Protein AF-A0A0G1W452-F1 (afdb_monomer)

Solvent-accessible surface area (backbone atoms only — not comparable to full-atom values): 3939 Å² total; per-residue (Å²): 115,71,58,61,53,50,54,65,56,49,53,60,53,56,50,61,74,42,44,64,54,23,60,76,50,74,51,58,45,48,35,56,51,41,27,52,51,51,53,52,43,34,78,58,32,96,85,43,83,74,95,42,73,67,55,40,48,54,53,17,47,50,53,51,54,60,74,73,109

Mean predicted aligned error: 7.23 Å

Secondary structure (DSSP, 8-state):
-HHHHHHHHHHHHHHHHHHHHHHHTTTTHHHHHHHHHHHHHHHH-TT-----HHHHHHHHHHHHHHTT-

pLDDT: mean 79.89, std 8.43, range [56.34, 91.0]

Foldseek 3Di:
DVLVVCLVVVLVVLCVVCVVVCVVVVNPCQLVSQLVSLVSCCVSDPPRPDPDSVSSNVVSVVVSVVVVD

Radius of gyration: 12.53 Å; Cα contacts (8 Å, |Δi|>4): 39; chains: 1; bounding box: 27×29×32 Å

Sequence (69 aa):
MLLALLYTVIRPFLRLITAPLVWVTFGLFNIAINMALLWGADLALAELEIENITTLFYVSLIIAIVNIF

Structure (mmCIF, N/CA/C/O backbone):
data_AF-A0A0G1W452-F1
#
_entry.id   AF-A0A0G1W452-F1
#
loop_
_atom_site.group_PDB
_atom_site.id
_atom_site.type_symbol
_atom_site.label_atom_id
_atom_site.label_alt_id
_atom_site.label_comp_id
_atom_site.label_asym_id
_atom_site.label_entity_id
_atom_site.label_seq_id
_atom_site.pdbx_PDB_ins_code
_atom_site.Cartn_x
_atom_site.Cartn_y
_atom_site.Cartn_z
_atom_site.occupancy
_atom_site.B_iso_or_equiv
_atom_site.auth_seq_id
_atom_site.auth_comp_id
_atom_site.auth_asym_id
_atom_site.auth_atom_id
_atom_site.pdbx_PDB_model_num
ATOM 1 N N . MET A 1 1 ? -6.274 -16.491 12.660 1.00 56.34 1 MET A N 1
ATOM 2 C CA . MET A 1 1 ? -5.750 -17.447 11.651 1.00 56.34 1 MET A CA 1
ATOM 3 C C . MET A 1 1 ? -6.248 -17.150 10.236 1.00 56.34 1 MET A C 1
ATOM 5 O O . MET A 1 1 ? -5.419 -17.082 9.341 1.00 56.34 1 MET A O 1
ATOM 9 N N . LEU A 1 2 ? -7.545 -16.892 10.022 1.00 64.38 2 LEU A N 1
ATOM 10 C CA . LEU A 1 2 ? -8.086 -16.547 8.692 1.00 64.38 2 LEU A CA 1
ATOM 11 C C . LEU A 1 2 ? -7.504 -15.243 8.095 1.00 64.38 2 LEU A C 1
ATOM 13 O O . LEU A 1 2 ? -7.204 -15.196 6.908 1.00 64.38 2 LEU A O 1
ATOM 17 N N . LEU A 1 3 ? -7.246 -14.228 8.928 1.00 58.56 3 LEU A N 1
ATOM 18 C CA . LEU A 1 3 ? -6.650 -12.941 8.522 1.00 58.56 3 LEU A CA 1
ATOM 19 C C . LEU A 1 3 ? -5.248 -13.079 7.899 1.00 58.56 3 LEU A C 1
ATOM 21 O O . LEU A 1 3 ? -4.949 -12.454 6.888 1.00 58.56 3 LEU A O 1
ATOM 25 N N . ALA A 1 4 ? -4.385 -13.920 8.477 1.00 63.88 4 ALA A N 1
ATOM 26 C CA . ALA A 1 4 ? -3.014 -14.103 7.994 1.00 63.88 4 ALA A CA 1
ATOM 27 C C . ALA A 1 4 ? -2.970 -14.820 6.633 1.00 63.88 4 ALA A C 1
ATOM 29 O O . ALA A 1 4 ? -2.128 -14.510 5.788 1.00 63.88 4 ALA A O 1
ATOM 30 N N . LEU A 1 5 ? -3.907 -15.744 6.398 1.00 63.81 5 LEU A N 1
ATOM 31 C CA . LEU A 1 5 ? -4.090 -16.413 5.107 1.00 63.81 5 LEU A CA 1
ATOM 32 C C . LEU A 1 5 ? -4.591 -15.435 4.042 1.00 63.81 5 LEU A C 1
ATOM 34 O O . LEU A 1 5 ? -4.080 -15.424 2.928 1.00 63.81 5 LEU A O 1
ATOM 38 N N . LEU A 1 6 ? -5.526 -14.556 4.402 1.00 65.06 6 LEU A N 1
ATOM 39 C CA . LEU A 1 6 ? -6.000 -13.503 3.510 1.00 65.06 6 LEU A CA 1
ATOM 40 C C . LEU A 1 6 ? -4.842 -12.581 3.079 1.00 65.06 6 LEU A C 1
ATOM 42 O O . LEU A 1 6 ? -4.641 -12.346 1.889 1.00 65.06 6 LEU A O 1
ATOM 46 N N . TYR A 1 7 ? -4.017 -12.136 4.029 1.00 66.62 7 TYR A N 1
ATOM 47 C CA . TYR A 1 7 ? -2.898 -11.228 3.757 1.00 66.62 7 TYR A CA 1
ATOM 48 C C . TYR A 1 7 ? -1.797 -11.867 2.893 1.00 66.62 7 TYR A C 1
ATOM 50 O O . TYR A 1 7 ? -1.259 -11.240 1.976 1.00 66.62 7 TYR A O 1
ATOM 58 N N . THR A 1 8 ? -1.476 -13.136 3.153 1.00 67.88 8 THR A N 1
ATOM 59 C CA . THR A 1 8 ? -0.450 -13.879 2.401 1.00 67.88 8 THR A CA 1
ATOM 60 C C . THR A 1 8 ? -0.903 -14.270 0.998 1.00 67.88 8 THR A C 1
ATOM 62 O O . THR A 1 8 ? -0.066 -14.319 0.097 1.00 67.88 8 THR A O 1
ATOM 65 N N . VAL A 1 9 ? -2.205 -14.478 0.782 1.00 75.62 9 VAL A N 1
ATOM 66 C CA . VAL A 1 9 ? -2.769 -14.814 -0.532 1.00 75.62 9 VAL A CA 1
ATOM 67 C C . VAL A 1 9 ? -3.036 -13.565 -1.374 1.00 75.62 9 VAL A C 1
ATOM 69 O O . VAL A 1 9 ? -2.695 -13.564 -2.549 1.00 75.62 9 VAL A O 1
ATOM 72 N N . ILE A 1 10 ? -3.570 -12.474 -0.813 1.00 72.56 10 ILE A N 1
ATOM 73 C CA . ILE A 1 10 ? -3.913 -11.262 -1.588 1.00 72.56 10 ILE A CA 1
ATOM 74 C C . ILE A 1 10 ? -2.664 -10.507 -2.071 1.00 72.56 10 ILE A C 1
ATOM 76 O O . ILE A 1 10 ? -2.628 -10.018 -3.204 1.00 72.56 10 ILE A O 1
ATOM 80 N N . ARG A 1 11 ? -1.620 -10.417 -1.237 1.00 70.94 11 ARG A N 1
ATOM 81 C CA . ARG A 1 11 ? -0.387 -9.671 -1.541 1.00 70.94 11 ARG A CA 1
ATOM 82 C C . ARG A 1 11 ? 0.288 -10.062 -2.872 1.00 70.94 11 ARG A C 1
ATOM 84 O O . ARG A 1 11 ? 0.645 -9.145 -3.617 1.00 70.94 11 ARG A O 1
ATOM 91 N N . PRO A 1 12 ? 0.499 -11.351 -3.208 1.00 73.19 12 PRO A N 1
ATOM 92 C CA . PRO A 1 12 ? 1.108 -11.731 -4.482 1.00 73.19 12 PRO A CA 1
ATOM 93 C C . PRO A 1 12 ? 0.225 -11.385 -5.684 1.00 73.19 12 PRO A C 1
ATOM 95 O O . PRO A 1 12 ? 0.757 -10.901 -6.682 1.00 73.19 12 PRO A O 1
ATOM 98 N N . PHE A 1 13 ? -1.100 -11.548 -5.587 1.00 80.50 13 PHE A N 1
ATOM 99 C CA . PHE A 1 13 ? -2.000 -11.169 -6.679 1.00 80.50 13 PHE A CA 1
ATOM 100 C C . PHE A 1 13 ? -1.967 -9.666 -6.919 1.00 80.50 13 PHE A C 1
ATOM 102 O O . PHE A 1 13 ? -1.717 -9.267 -8.050 1.00 80.50 13 PHE A O 1
ATOM 109 N N . LEU A 1 14 ? -2.101 -8.837 -5.874 1.00 72.31 14 LEU A N 1
ATOM 110 C CA . LEU A 1 14 ? -2.012 -7.376 -5.995 1.00 72.31 14 LEU A CA 1
ATOM 111 C C . LEU A 1 14 ? -0.718 -6.934 -6.684 1.00 72.31 14 LEU A C 1
ATOM 113 O O . LEU A 1 14 ? -0.768 -6.111 -7.597 1.00 72.31 14 LEU A O 1
ATOM 117 N N . ARG A 1 15 ? 0.434 -7.502 -6.305 1.00 71.56 15 ARG A N 1
ATOM 118 C CA . ARG A 1 15 ? 1.719 -7.189 -6.956 1.00 71.56 15 ARG A CA 1
ATOM 119 C C . ARG A 1 15 ? 1.768 -7.644 -8.413 1.00 71.56 15 ARG A C 1
ATOM 121 O O . ARG A 1 15 ? 2.368 -6.946 -9.219 1.00 71.56 15 ARG A O 1
ATOM 128 N N . LEU A 1 16 ? 1.136 -8.763 -8.765 1.00 80.06 16 LEU A N 1
ATOM 129 C CA . LEU A 1 16 ? 1.108 -9.271 -10.138 1.00 80.06 16 LEU A CA 1
ATOM 130 C C . LEU A 1 16 ? 0.313 -8.349 -11.077 1.00 80.06 16 LEU A C 1
ATOM 132 O O . LEU A 1 16 ? 0.795 -8.024 -12.158 1.00 80.06 16 LEU A O 1
ATOM 136 N N . ILE A 1 17 ? -0.868 -7.883 -10.653 1.00 82.50 17 ILE A N 1
ATOM 137 C CA . ILE A 1 17 ? -1.708 -6.974 -11.463 1.00 82.50 17 ILE A CA 1
ATOM 138 C C . ILE A 1 17 ? -1.104 -5.571 -11.550 1.00 82.50 17 ILE A C 1
ATOM 140 O O . ILE A 1 17 ? -1.240 -4.893 -12.566 1.00 82.50 17 ILE A O 1
ATOM 144 N N . THR A 1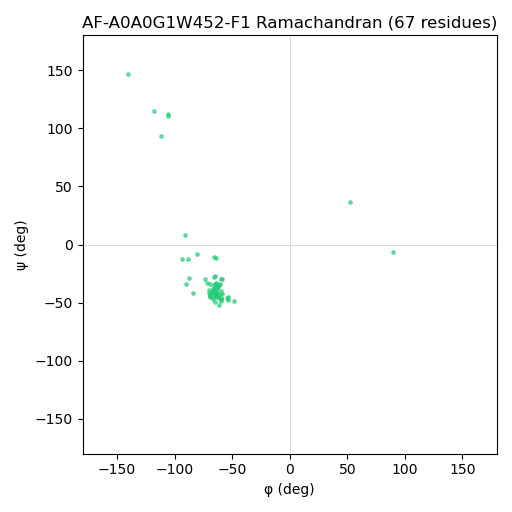 18 ? -0.430 -5.126 -10.487 1.00 80.38 18 THR A N 1
ATOM 145 C CA . THR A 1 18 ? 0.168 -3.784 -10.422 1.00 80.38 18 THR A CA 1
ATOM 146 C C . THR A 1 18 ? 1.592 -3.722 -10.971 1.00 80.38 18 THR A C 1
ATOM 148 O O . THR A 1 18 ? 2.072 -2.626 -11.242 1.00 80.38 18 THR A O 1
ATOM 151 N N . ALA A 1 19 ?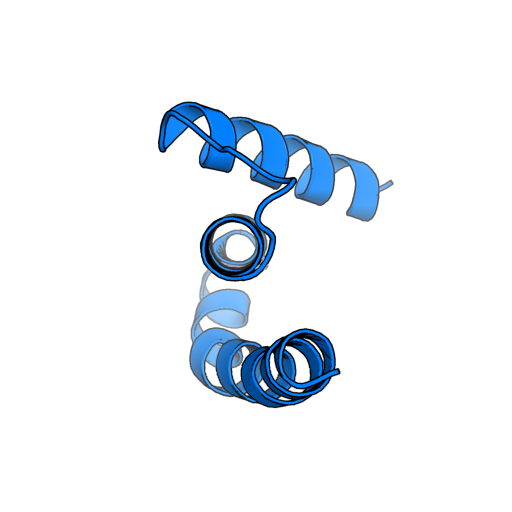 2.253 -4.858 -11.218 1.00 80.69 19 ALA A N 1
ATOM 152 C CA . ALA A 1 19 ? 3.587 -4.933 -11.820 1.00 80.69 19 ALA A CA 1
ATOM 153 C C . ALA A 1 19 ? 3.765 -4.072 -13.091 1.00 80.69 19 ALA A C 1
ATOM 155 O O . ALA A 1 19 ? 4.726 -3.301 -13.131 1.00 80.69 19 ALA A O 1
ATOM 156 N N . PRO A 1 20 ? 2.869 -4.114 -14.101 1.00 80.75 20 PRO A N 1
ATOM 157 C CA . PRO A 1 20 ? 3.001 -3.253 -15.277 1.00 80.75 20 PRO A CA 1
ATOM 158 C C . PRO A 1 20 ? 2.904 -1.760 -14.929 1.00 80.75 20 PRO A C 1
ATOM 160 O O . PRO A 1 20 ? 3.676 -0.962 -15.454 1.00 80.75 20 PRO A O 1
ATOM 163 N N . LEU A 1 21 ? 2.026 -1.372 -13.997 1.00 82.50 21 LEU A N 1
ATOM 164 C CA . LEU A 1 21 ? 1.923 0.019 -13.536 1.00 82.50 21 LEU A CA 1
ATOM 165 C C . LEU A 1 21 ? 3.163 0.470 -12.761 1.00 82.50 21 LEU A C 1
ATOM 167 O O . LEU A 1 21 ? 3.634 1.589 -12.952 1.00 82.50 21 LEU A O 1
ATOM 171 N N . VAL A 1 22 ? 3.722 -0.391 -11.911 1.00 83.75 22 VAL A N 1
ATOM 172 C CA . VAL A 1 22 ? 4.982 -0.121 -11.200 1.00 83.75 22 VAL A CA 1
ATOM 173 C C . VAL A 1 22 ? 6.109 0.121 -12.195 1.00 83.75 22 VAL A C 1
ATOM 175 O O . VAL A 1 22 ? 6.908 1.033 -12.001 1.00 83.75 22 VAL A O 1
ATOM 178 N N . TRP A 1 23 ? 6.148 -0.648 -13.280 1.00 83.88 23 TRP A N 1
ATOM 179 C CA . TRP A 1 23 ? 7.175 -0.509 -14.304 1.00 83.88 2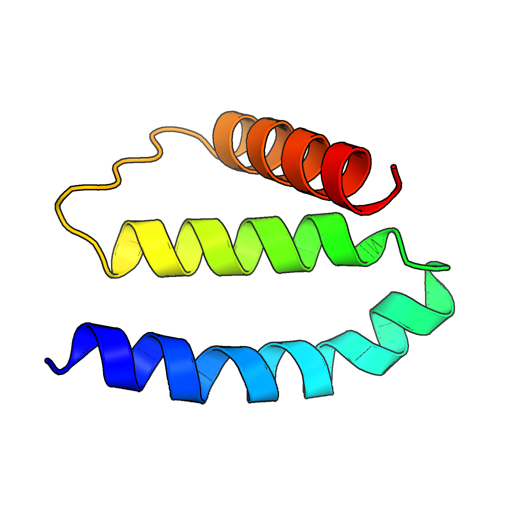3 TRP A CA 1
ATOM 180 C C . TRP A 1 23 ? 7.028 0.793 -15.103 1.00 83.88 23 TRP A C 1
ATOM 182 O O . TRP A 1 23 ? 7.999 1.528 -15.258 1.00 83.88 23 TRP A O 1
ATOM 192 N N . VAL A 1 24 ? 5.804 1.140 -15.521 1.00 85.19 24 VAL A N 1
ATOM 193 C CA . VAL A 1 24 ? 5.509 2.390 -16.253 1.00 85.19 24 VAL A CA 1
ATOM 194 C C . VAL A 1 24 ? 5.772 3.638 -15.403 1.00 85.19 24 VAL A C 1
ATOM 196 O O . VAL A 1 24 ? 6.198 4.666 -15.919 1.00 85.19 24 VAL A O 1
ATOM 199 N N . THR A 1 25 ? 5.538 3.555 -14.094 1.00 86.19 25 THR A N 1
ATOM 200 C CA . THR A 1 25 ? 5.724 4.674 -13.156 1.00 86.19 25 THR A CA 1
ATOM 201 C C . THR A 1 25 ? 7.124 4.728 -12.535 1.00 86.19 25 THR A C 1
ATOM 203 O O . THR A 1 25 ? 7.339 5.508 -11.609 1.00 86.19 25 THR A O 1
ATOM 206 N N . PHE A 1 26 ? 8.074 3.902 -12.992 1.00 83.25 26 PHE A N 1
ATOM 207 C CA . PHE A 1 26 ? 9.422 3.788 -12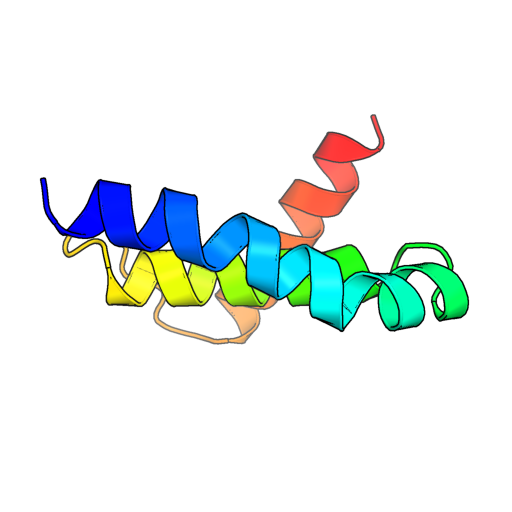.409 1.00 83.25 26 PHE A CA 1
ATOM 208 C C . PHE A 1 26 ? 9.424 3.540 -10.889 1.00 83.25 26 PHE A C 1
ATOM 210 O O . PHE A 1 26 ? 10.263 4.051 -10.152 1.00 83.25 26 PHE A O 1
ATOM 217 N N . GLY A 1 27 ? 8.468 2.761 -10.390 1.00 79.62 27 GLY A N 1
ATOM 218 C CA . GLY A 1 27 ? 8.380 2.432 -8.972 1.00 79.62 27 GLY A CA 1
ATOM 219 C C . GLY A 1 27 ? 7.557 3.403 -8.125 1.00 79.62 27 GLY A C 1
ATOM 220 O O . GLY A 1 27 ? 7.277 3.061 -6.977 1.00 79.62 27 GLY A O 1
ATOM 221 N N . LEU A 1 28 ? 7.084 4.538 -8.658 1.00 81.62 28 LEU A N 1
ATOM 222 C CA . LEU A 1 28 ? 6.198 5.462 -7.925 1.00 81.62 28 LEU A CA 1
ATOM 223 C C . LEU A 1 28 ? 4.876 4.800 -7.510 1.00 81.62 28 LEU A C 1
ATOM 225 O O . LEU A 1 28 ? 4.371 5.055 -6.416 1.00 81.62 28 LEU A O 1
ATOM 229 N N . PHE A 1 29 ? 4.341 3.884 -8.326 1.00 85.56 29 PHE A N 1
ATOM 230 C CA . PHE A 1 29 ? 3.111 3.159 -7.987 1.00 85.56 29 PHE A CA 1
ATOM 231 C C . PHE A 1 29 ? 3.263 2.224 -6.774 1.00 85.56 29 PHE A C 1
ATOM 233 O O . PHE A 1 29 ? 2.259 1.774 -6.224 1.00 85.56 29 PHE A O 1
ATOM 240 N N . ASN A 1 30 ? 4.487 1.975 -6.286 1.00 82.12 30 ASN A N 1
ATOM 241 C CA . ASN A 1 30 ? 4.687 1.262 -5.021 1.00 82.12 30 ASN A CA 1
ATOM 242 C C . ASN A 1 30 ? 4.039 1.987 -3.834 1.00 82.12 30 ASN A C 1
ATOM 244 O O . ASN A 1 30 ? 3.586 1.321 -2.908 1.00 82.12 30 ASN A O 1
ATOM 248 N N . ILE A 1 31 ? 3.930 3.319 -3.871 1.00 86.69 31 ILE A N 1
ATOM 249 C CA . ILE A 1 31 ? 3.229 4.096 -2.837 1.00 86.69 31 ILE A CA 1
ATOM 250 C C . ILE A 1 31 ? 1.745 3.697 -2.804 1.00 86.69 31 ILE A C 1
ATOM 252 O O . ILE A 1 31 ? 1.201 3.405 -1.742 1.00 86.69 31 ILE A O 1
ATOM 256 N N . ALA A 1 32 ? 1.106 3.579 -3.973 1.00 86.25 32 ALA A N 1
ATOM 257 C CA . ALA A 1 32 ? -0.284 3.135 -4.082 1.00 86.25 32 ALA A CA 1
ATOM 258 C C . ALA A 1 32 ? -0.472 1.672 -3.646 1.00 86.25 32 ALA A C 1
ATOM 260 O O . ALA A 1 32 ? -1.454 1.348 -2.982 1.00 86.25 32 ALA A O 1
ATOM 261 N N . ILE A 1 33 ? 0.488 0.794 -3.953 1.00 84.12 33 ILE A N 1
ATOM 262 C CA . ILE A 1 33 ? 0.480 -0.600 -3.478 1.00 84.12 33 ILE A CA 1
ATOM 263 C C . ILE A 1 33 ? 0.600 -0.653 -1.952 1.00 84.12 33 ILE A C 1
ATOM 265 O O . ILE A 1 33 ? -0.130 -1.403 -1.308 1.00 84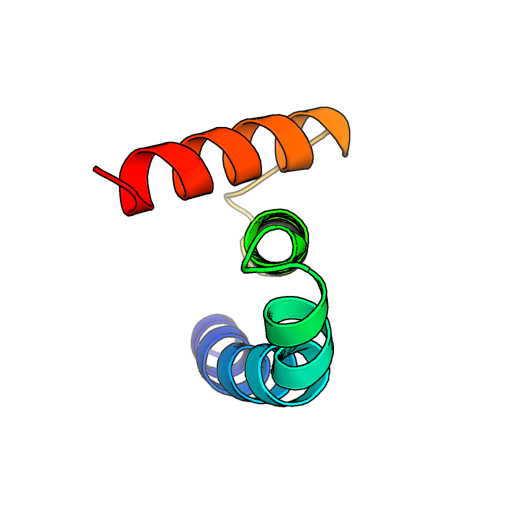.12 33 ILE A O 1
ATOM 269 N N . ASN A 1 34 ? 1.487 0.152 -1.366 1.00 85.69 34 ASN A N 1
ATOM 270 C CA . ASN A 1 34 ? 1.644 0.246 0.082 1.00 85.69 34 ASN A CA 1
ATOM 271 C C . ASN A 1 34 ? 0.374 0.793 0.744 1.00 85.69 34 ASN A C 1
ATOM 273 O O . ASN A 1 34 ? -0.050 0.240 1.753 1.00 85.69 34 ASN A O 1
ATOM 277 N N . MET A 1 35 ? -0.282 1.801 0.156 1.00 88.00 35 MET A N 1
ATOM 278 C CA . MET A 1 35 ? -1.599 2.258 0.619 1.00 88.00 35 MET A CA 1
ATOM 279 C C . MET A 1 35 ? -2.647 1.148 0.562 1.00 88.00 35 MET A C 1
ATOM 281 O O . MET A 1 35 ? -3.355 0.945 1.540 1.00 88.00 35 MET A O 1
ATOM 285 N N . ALA A 1 36 ? -2.739 0.409 -0.546 1.00 85.31 36 ALA A N 1
ATOM 286 C CA . ALA A 1 36 ? -3.705 -0.680 -0.688 1.00 85.31 36 ALA A CA 1
ATOM 287 C C . ALA A 1 36 ? -3.452 -1.817 0.316 1.00 85.31 36 ALA A C 1
ATOM 289 O O . AL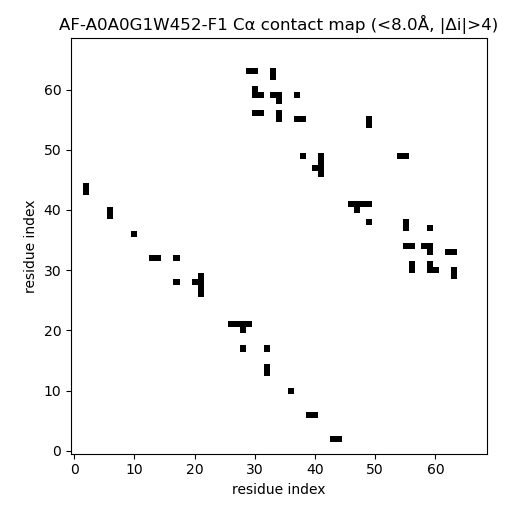A A 1 36 ? -4.397 -2.407 0.832 1.00 85.31 36 ALA A O 1
ATOM 290 N N . LEU A 1 37 ? -2.184 -2.107 0.620 1.00 81.00 37 LEU A N 1
ATOM 291 C CA . LEU A 1 37 ? -1.807 -3.078 1.647 1.00 81.00 37 LEU A CA 1
ATOM 292 C C . LEU A 1 37 ? -2.147 -2.587 3.056 1.00 81.00 37 LEU A C 1
ATOM 294 O O . LEU A 1 37 ? -2.693 -3.365 3.827 1.00 81.00 37 LEU A O 1
ATOM 298 N N . LEU A 1 38 ? -1.863 -1.321 3.380 1.00 85.94 38 LEU A N 1
ATOM 299 C CA . LEU A 1 38 ? -2.207 -0.721 4.675 1.00 85.94 38 LEU A CA 1
ATOM 300 C C . LEU A 1 38 ? -3.719 -0.642 4.876 1.00 85.94 38 LEU A C 1
ATOM 302 O O . LEU A 1 38 ? -4.202 -0.979 5.946 1.00 85.94 38 LEU A O 1
ATOM 306 N N . TRP A 1 39 ? -4.465 -0.273 3.839 1.00 85.69 39 TRP A N 1
ATOM 307 C CA . TRP A 1 39 ? -5.925 -0.270 3.867 1.00 85.69 39 TRP A CA 1
ATOM 308 C C . TRP A 1 39 ? -6.498 -1.687 3.992 1.00 85.69 39 TRP A C 1
ATOM 310 O O . TRP A 1 39 ? -7.414 -1.934 4.765 1.00 85.69 39 TRP A O 1
ATOM 320 N N . GLY A 1 40 ? -5.919 -2.662 3.288 1.00 80.50 40 GLY A N 1
ATOM 321 C CA . GLY A 1 40 ? -6.278 -4.068 3.475 1.00 80.50 40 GLY A CA 1
ATOM 322 C C . GLY A 1 40 ? -5.928 -4.591 4.872 1.00 80.50 40 GLY A C 1
ATOM 323 O O . GLY A 1 40 ? -6.641 -5.441 5.399 1.00 80.50 40 GLY A O 1
ATOM 324 N N . ALA A 1 41 ? -4.846 -4.091 5.474 1.00 81.00 41 ALA A N 1
ATOM 325 C CA . ALA A 1 41 ? -4.449 -4.413 6.838 1.00 81.00 41 ALA A CA 1
ATOM 326 C C . ALA A 1 41 ? -5.410 -3.799 7.862 1.00 81.00 41 ALA A C 1
ATOM 328 O O . ALA A 1 41 ? -5.789 -4.500 8.786 1.00 81.00 41 ALA A O 1
ATOM 329 N N . ASP A 1 42 ? -5.843 -2.557 7.658 1.00 82.38 42 ASP A N 1
ATOM 330 C CA . ASP A 1 42 ? -6.845 -1.842 8.464 1.00 82.38 42 ASP A CA 1
ATOM 331 C C . ASP A 1 42 ? -8.192 -2.584 8.473 1.00 82.38 42 ASP A C 1
ATOM 333 O O . ASP A 1 42 ? -8.741 -2.901 9.521 1.00 82.38 42 ASP A O 1
ATOM 337 N N . LEU A 1 43 ? -8.660 -3.038 7.305 1.00 80.31 43 LEU A N 1
ATOM 338 C CA . LEU A 1 43 ? -9.868 -3.870 7.214 1.00 80.31 43 LEU A CA 1
ATOM 339 C C . LEU A 1 43 ? -9.722 -5.255 7.866 1.00 80.31 43 LEU A C 1
ATOM 341 O O . LEU A 1 43 ? -10.715 -5.871 8.257 1.00 80.31 43 LEU A O 1
ATOM 345 N N . ALA A 1 44 ? -8.503 -5.792 7.910 1.00 76.94 44 ALA A N 1
ATOM 346 C CA . ALA A 1 44 ? -8.241 -7.126 8.431 1.00 76.94 44 ALA A CA 1
ATOM 347 C C . ALA A 1 44 ? -7.933 -7.117 9.933 1.00 76.94 44 ALA A C 1
ATOM 349 O O . ALA A 1 44 ? -8.271 -8.079 10.614 1.00 76.94 44 ALA A O 1
ATOM 350 N N . LEU A 1 45 ? -7.278 -6.086 10.458 1.00 76.81 45 LEU A N 1
ATOM 351 C CA . LEU A 1 45 ? -6.765 -6.021 11.822 1.00 76.81 45 LEU A CA 1
ATOM 352 C C . LEU A 1 45 ? -7.650 -5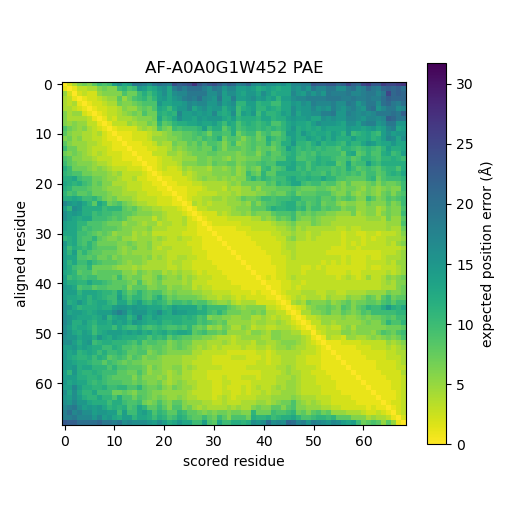.100 12.655 1.00 76.81 45 LEU A C 1
ATOM 354 O O . LEU A 1 45 ? -7.592 -3.893 12.511 1.00 76.81 45 LEU A O 1
ATOM 358 N N . ALA A 1 46 ? -8.379 -5.661 13.619 1.00 71.69 46 ALA A N 1
ATOM 359 C CA . ALA A 1 46 ? -9.173 -4.864 14.560 1.00 71.69 46 ALA A CA 1
ATOM 360 C C . ALA A 1 46 ? -8.329 -3.938 15.469 1.00 71.69 46 ALA A C 1
ATOM 362 O O . ALA A 1 46 ? -8.882 -3.096 16.163 1.00 71.69 46 ALA A O 1
ATOM 363 N N . GLU A 1 47 ? -7.004 -4.117 15.495 1.00 75.19 47 GLU A N 1
ATOM 364 C CA . GLU A 1 47 ? -6.048 -3.274 16.231 1.00 75.19 47 GLU A CA 1
ATOM 365 C C . GLU A 1 47 ? -5.450 -2.145 15.377 1.00 75.19 47 GLU A C 1
ATOM 367 O O . GLU A 1 47 ? -4.791 -1.260 15.923 1.00 75.19 47 GLU A O 1
ATOM 372 N N . LEU A 1 48 ? -5.631 -2.180 14.052 1.00 77.25 48 LEU A N 1
ATOM 373 C CA . LEU A 1 48 ? -5.149 -1.142 13.148 1.00 77.25 48 LEU A CA 1
ATOM 374 C C . LEU A 1 48 ? -6.360 -0.329 12.699 1.00 77.25 48 LEU A C 1
ATOM 376 O O . LEU A 1 48 ? -7.186 -0.850 11.966 1.00 77.25 48 LEU A O 1
ATOM 380 N N . GLU A 1 49 ? -6.451 0.918 13.155 1.00 80.50 49 GLU A N 1
ATOM 381 C CA . GLU A 1 49 ? -7.488 1.855 12.723 1.00 80.50 49 GLU A CA 1
ATOM 382 C C . GLU A 1 49 ? -6.823 3.051 12.036 1.00 80.50 49 GLU A C 1
ATOM 384 O O . GLU A 1 49 ? -6.051 3.805 12.641 1.00 80.50 49 GLU A O 1
ATOM 389 N N . ILE A 1 50 ? -7.077 3.201 10.739 1.00 84.12 50 ILE A N 1
ATOM 390 C CA . ILE A 1 50 ? -6.559 4.284 9.912 1.00 84.12 50 ILE A CA 1
ATOM 391 C C . ILE A 1 50 ? -7.726 5.180 9.509 1.00 84.12 50 ILE A C 1
ATOM 393 O O . ILE A 1 50 ? -8.375 4.982 8.487 1.00 84.12 50 ILE A O 1
ATOM 397 N N . GLU A 1 51 ? -7.951 6.225 10.305 1.00 82.81 51 GLU A N 1
ATOM 398 C CA . GLU A 1 51 ? -9.116 7.113 10.173 1.00 82.81 51 GLU A CA 1
ATOM 399 C C . GLU A 1 51 ? -9.241 7.809 8.806 1.00 82.81 51 GLU A C 1
ATOM 401 O O . GLU A 1 51 ? -10.346 8.136 8.381 1.00 82.81 51 GLU A O 1
ATOM 406 N N . ASN A 1 52 ? -8.125 8.087 8.116 1.00 87.69 52 ASN A N 1
ATOM 407 C CA . ASN A 1 52 ? -8.121 8.946 6.930 1.00 87.69 52 ASN A CA 1
ATOM 408 C C . ASN A 1 52 ? -7.197 8.445 5.813 1.00 87.69 52 ASN A C 1
ATOM 410 O O . ASN A 1 52 ? -6.084 7.965 6.045 1.00 87.69 52 ASN A O 1
ATOM 414 N N . ILE A 1 53 ? -7.607 8.684 4.563 1.00 85.56 53 ILE A N 1
ATOM 415 C CA . ILE A 1 53 ? -6.816 8.339 3.371 1.00 85.56 53 ILE A CA 1
ATOM 416 C C . ILE A 1 53 ? -5.505 9.132 3.268 1.00 85.56 53 ILE A C 1
ATOM 418 O O . ILE A 1 53 ? -4.515 8.649 2.723 1.00 85.56 53 ILE A O 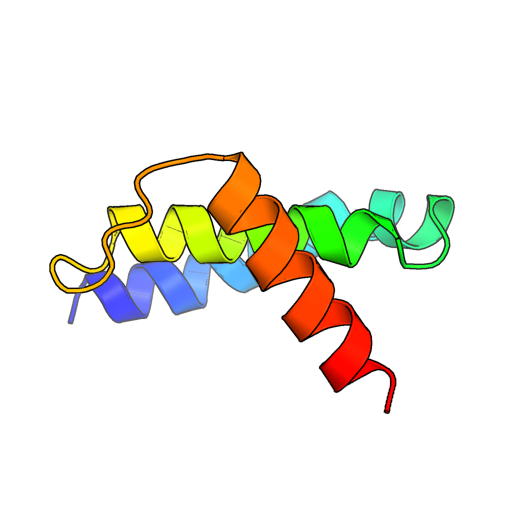1
ATOM 422 N N . THR A 1 54 ? -5.459 10.333 3.842 1.00 89.12 54 TH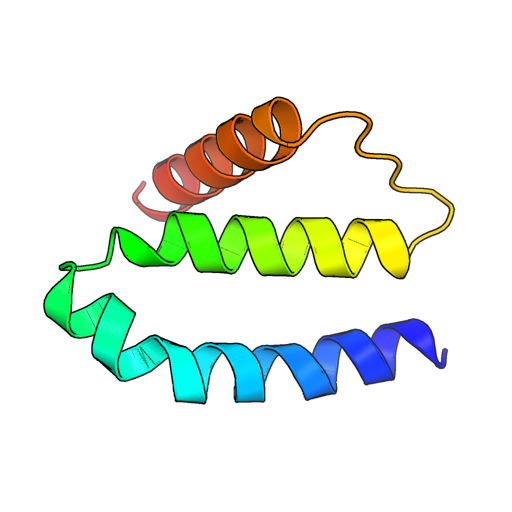R A N 1
ATOM 423 C CA . THR A 1 54 ? -4.228 11.117 3.992 1.00 89.12 54 THR A CA 1
ATOM 424 C C . THR A 1 54 ? -3.234 10.422 4.917 1.00 89.12 54 THR A C 1
ATOM 426 O O . THR A 1 54 ? -2.046 10.396 4.606 1.00 89.12 54 THR A O 1
ATOM 429 N N . THR A 1 55 ? -3.697 9.797 6.003 1.00 89.94 55 THR A N 1
ATOM 430 C CA . THR A 1 55 ? -2.844 8.994 6.892 1.00 89.94 55 THR A CA 1
ATOM 431 C C . THR A 1 55 ? -2.266 7.795 6.143 1.00 89.94 55 THR A C 1
ATOM 433 O O . THR A 1 55 ? -1.055 7.581 6.194 1.00 89.94 55 THR A O 1
ATOM 436 N N . LEU A 1 56 ? -3.085 7.080 5.359 1.00 89.06 56 LEU A N 1
ATOM 437 C CA . LEU A 1 56 ? -2.607 6.010 4.469 1.00 89.06 56 LEU A CA 1
ATOM 438 C C . LEU A 1 56 ? -1.509 6.510 3.524 1.00 89.06 56 LEU A C 1
ATOM 440 O O . LEU A 1 56 ? -0.467 5.865 3.390 1.00 89.06 56 LEU A O 1
ATOM 444 N N . PHE A 1 57 ? -1.715 7.675 2.905 1.00 89.69 57 PHE A N 1
ATOM 445 C CA . PHE A 1 57 ? -0.744 8.269 1.994 1.00 89.69 57 PHE A CA 1
ATOM 446 C C . PHE A 1 57 ? 0.582 8.580 2.694 1.00 89.69 57 PHE A C 1
ATOM 448 O O . PHE A 1 57 ? 1.625 8.104 2.245 1.00 89.69 57 PHE A O 1
ATOM 455 N N . TYR A 1 58 ? 0.565 9.299 3.819 1.00 91.00 58 TYR A N 1
ATOM 456 C CA . TYR A 1 58 ? 1.795 9.647 4.536 1.00 91.00 58 TYR A CA 1
ATOM 457 C C . TYR A 1 58 ? 2.539 8.416 5.063 1.00 91.00 58 TYR A C 1
ATOM 459 O O . TYR A 1 58 ? 3.756 8.334 4.900 1.00 91.00 58 TYR A O 1
ATOM 467 N N . VAL A 1 59 ? 1.837 7.424 5.619 1.00 90.06 59 VAL A N 1
ATOM 468 C CA . VAL A 1 59 ? 2.467 6.175 6.083 1.00 90.06 59 VAL A CA 1
ATOM 469 C C . VAL A 1 59 ? 3.074 5.410 4.905 1.00 90.06 59 VAL A C 1
ATOM 471 O O . VAL A 1 59 ? 4.220 4.966 4.978 1.00 90.06 59 VAL A O 1
ATOM 474 N N . SER A 1 60 ? 2.357 5.308 3.783 1.00 89.50 60 SER A N 1
ATOM 475 C CA . SER A 1 60 ? 2.872 4.650 2.577 1.00 89.50 60 SER A CA 1
ATOM 476 C C . SER A 1 60 ? 4.100 5.353 1.988 1.00 89.50 60 SER A C 1
ATOM 478 O O . SER A 1 60 ? 5.007 4.683 1.490 1.00 89.50 60 SER A O 1
ATOM 480 N N . LEU A 1 61 ? 4.151 6.687 2.082 1.00 88.81 61 LEU A N 1
ATOM 481 C CA . LEU A 1 61 ? 5.269 7.509 1.635 1.00 88.81 61 LEU A CA 1
ATOM 482 C C . LEU A 1 61 ? 6.492 7.301 2.532 1.00 88.81 61 LEU A C 1
ATOM 484 O O . LEU A 1 61 ? 7.592 7.117 2.018 1.00 88.81 61 LEU A O 1
ATOM 488 N N . ILE A 1 62 ? 6.299 7.253 3.854 1.00 88.75 62 ILE A N 1
ATOM 489 C CA . ILE A 1 62 ? 7.366 6.938 4.814 1.00 88.75 62 ILE A CA 1
ATOM 490 C C . ILE A 1 62 ? 7.936 5.547 4.527 1.00 88.75 62 ILE A C 1
ATOM 492 O O . ILE A 1 62 ? 9.147 5.408 4.395 1.00 88.75 62 ILE A O 1
ATOM 496 N N . ILE A 1 63 ? 7.081 4.533 4.358 1.00 87.06 63 ILE A N 1
ATOM 497 C CA . ILE A 1 63 ? 7.516 3.168 4.018 1.00 87.06 63 ILE A CA 1
ATOM 498 C C . ILE A 1 63 ? 8.291 3.160 2.698 1.00 87.06 63 ILE A C 1
ATOM 500 O O . ILE A 1 63 ? 9.318 2.495 2.597 1.00 87.06 63 ILE A O 1
ATOM 504 N N . ALA A 1 64 ? 7.819 3.893 1.687 1.00 84.38 64 ALA A N 1
ATOM 505 C CA . ALA A 1 64 ? 8.498 3.974 0.400 1.00 84.38 64 ALA A CA 1
ATOM 506 C C . ALA A 1 64 ? 9.893 4.603 0.524 1.00 84.38 64 ALA A C 1
ATOM 508 O O . ALA A 1 64 ? 10.837 4.061 -0.037 1.00 84.38 64 ALA A O 1
ATOM 509 N N . ILE A 1 65 ? 10.037 5.692 1.286 1.00 86.12 65 ILE A N 1
ATOM 510 C CA . ILE A 1 65 ? 11.328 6.357 1.520 1.00 86.12 65 ILE A CA 1
ATOM 511 C C . ILE A 1 65 ? 12.269 5.455 2.323 1.00 86.12 65 ILE A C 1
ATOM 513 O O . ILE A 1 65 ? 13.420 5.284 1.936 1.00 86.12 65 ILE A O 1
ATOM 517 N N . VAL A 1 66 ? 11.786 4.845 3.408 1.00 85.56 66 VAL A N 1
ATOM 518 C CA . VAL A 1 66 ? 12.588 3.947 4.257 1.00 85.56 66 VAL A CA 1
ATOM 519 C C . VAL A 1 66 ? 13.081 2.733 3.477 1.00 85.56 66 VAL A C 1
ATOM 521 O O . VAL A 1 66 ? 14.181 2.273 3.721 1.00 85.56 66 VAL A O 1
ATOM 524 N N . ASN A 1 67 ? 12.297 2.224 2.530 1.00 79.44 67 ASN A N 1
ATOM 525 C CA . ASN A 1 67 ? 12.672 1.065 1.721 1.00 79.44 67 ASN A CA 1
ATOM 526 C C . ASN A 1 67 ? 13.614 1.415 0.545 1.00 79.44 67 ASN A C 1
ATOM 528 O O . ASN A 1 67 ? 14.066 0.514 -0.158 1.00 79.44 67 ASN A O 1
ATOM 532 N N . ILE A 1 68 ? 13.859 2.708 0.284 1.00 75.06 68 ILE A N 1
ATOM 533 C CA . ILE A 1 68 ? 14.854 3.188 -0.693 1.00 75.06 68 ILE A CA 1
ATOM 534 C C . ILE A 1 68 ? 16.249 3.319 -0.051 1.00 75.06 68 ILE A C 1
ATOM 536 O O . ILE A 1 68 ? 17.242 3.189 -0.768 1.00 75.06 68 ILE A O 1
ATOM 540 N N . PHE A 1 69 ? 16.319 3.586 1.259 1.00 56.38 69 PHE A N 1
ATOM 541 C CA . PHE A 1 69 ? 17.559 3.682 2.043 1.00 56.38 69 PHE A CA 1
ATOM 542 C C . PHE A 1 69 ? 17.984 2.326 2.617 1.00 56.38 69 PHE A C 1
ATOM 544 O O . PHE A 1 69 ? 19.213 2.114 2.715 1.00 56.38 69 PHE A O 1
#